Protein AF-A0A4U9HQ87-F1 (afdb_monomer_lite)

Secondary structure (DSSP, 8-state):
-TTGGG-TT--SEEEPPPPTT-SS--EEESTTS----SS--------SHHHHHHHHHHHHHHHHHHHHHHHHHHHHHHH-

Structure (mmCIF, N/CA/C/O backbone):
data_AF-A0A4U9HQ87-F1
#
_entry.id   AF-A0A4U9HQ87-F1
#
loop_
_atom_site.group_PDB
_atom_site.id
_atom_site.type_symbol
_atom_site.label_atom_id
_atom_site.label_alt_id
_atom_site.label_comp_id
_atom_site.label_asym_id
_atom_site.label_entity_id
_atom_site.label_seq_id
_atom_site.pdbx_PDB_ins_code
_atom_site.Cartn_x
_atom_site.Cartn_y
_atom_site.Cartn_z
_atom_site.occupancy
_atom_site.B_iso_or_equiv
_atom_site.auth_seq_id
_atom_site.auth_comp_id
_atom_site.auth_asym_id
_atom_site.auth_atom_id
_atom_site.pdbx_PDB_model_num
ATOM 1 N N . MET A 1 1 ? 7.463 -18.257 -17.332 1.00 55.75 1 MET A N 1
ATOM 2 C CA . MET A 1 1 ? 7.189 -16.799 -17.277 1.00 55.75 1 MET A CA 1
ATOM 3 C C . MET A 1 1 ? 6.177 -16.271 -18.312 1.00 55.75 1 MET A C 1
ATOM 5 O O . MET A 1 1 ? 5.908 -15.081 -18.302 1.00 55.75 1 MET A O 1
ATOM 9 N N . ARG A 1 2 ? 5.571 -17.092 -19.188 1.00 55.78 2 ARG A N 1
ATOM 10 C CA . ARG A 1 2 ? 4.797 -16.588 -20.347 1.00 55.78 2 ARG A CA 1
ATOM 11 C C . ARG A 1 2 ? 3.382 -16.055 -20.036 1.00 55.78 2 ARG A C 1
ATOM 13 O O . ARG A 1 2 ? 2.816 -15.391 -20.888 1.00 55.78 2 ARG A O 1
ATOM 20 N N . ALA A 1 3 ? 2.826 -16.330 -18.853 1.00 61.28 3 ALA A N 1
ATOM 21 C CA . ALA A 1 3 ? 1.409 -16.075 -18.553 1.00 61.28 3 ALA A CA 1
ATOM 22 C C . ALA A 1 3 ? 1.123 -14.831 -17.688 1.00 61.28 3 ALA A C 1
ATOM 24 O O . ALA A 1 3 ? -0.026 -14.442 -17.576 1.00 61.28 3 ALA A O 1
ATOM 25 N N . LEU A 1 4 ? 2.132 -14.204 -17.071 1.00 69.88 4 LEU A N 1
ATOM 26 C CA . LEU A 1 4 ? 1.945 -13.075 -16.142 1.00 69.88 4 LEU A CA 1
ATOM 27 C C . LEU A 1 4 ? 1.502 -11.728 -16.767 1.00 69.88 4 LEU A C 1
ATOM 29 O O . LEU A 1 4 ? 0.830 -10.976 -16.064 1.00 69.88 4 LEU A O 1
ATOM 33 N N . PRO A 1 5 ? 1.844 -11.384 -18.028 1.00 66.12 5 PRO A N 1
ATOM 34 C CA . PRO A 1 5 ? 1.450 -10.095 -18.608 1.00 66.12 5 PRO A CA 1
ATOM 35 C C . PRO A 1 5 ? 0.042 -10.082 -19.233 1.00 66.12 5 PRO A C 1
ATOM 37 O O . PRO A 1 5 ? -0.410 -9.029 -19.663 1.00 66.12 5 PRO A O 1
ATOM 40 N N . THR A 1 6 ? -0.648 -11.224 -19.323 1.00 69.50 6 THR A N 1
ATOM 41 C CA . THR A 1 6 ? -1.948 -11.354 -20.016 1.00 69.50 6 THR A CA 1
ATOM 42 C C . THR A 1 6 ? -2.958 -12.184 -19.213 1.00 69.50 6 THR A C 1
ATOM 44 O O . THR A 1 6 ? -3.713 -12.959 -19.798 1.00 69.50 6 THR A O 1
ATOM 47 N N . ARG A 1 7 ? -2.930 -12.112 -17.875 1.00 75.44 7 ARG A N 1
ATOM 48 C CA . ARG A 1 7 ? -3.913 -12.816 -17.032 1.00 75.44 7 ARG A CA 1
ATOM 49 C C . ARG A 1 7 ? -5.258 -12.094 -17.049 1.00 75.44 7 ARG A C 1
ATOM 51 O O . ARG A 1 7 ? -5.298 -10.874 -17.174 1.00 75.44 7 ARG A O 1
ATOM 58 N N . GLU A 1 8 ? -6.333 -12.856 -16.860 1.00 72.56 8 GLU A N 1
ATOM 59 C CA . GLU A 1 8 ? -7.700 -12.330 -16.711 1.00 72.56 8 GLU A CA 1
ATOM 60 C C . GLU A 1 8 ? -7.838 -11.440 -15.463 1.00 72.56 8 GLU A C 1
ATOM 62 O O . GLU A 1 8 ? -8.54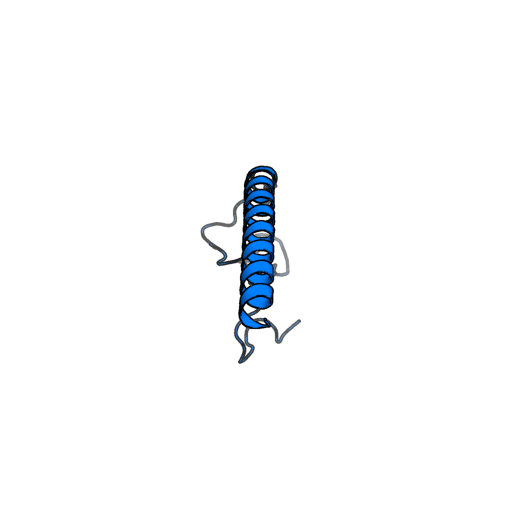5 -10.440 -15.501 1.00 72.56 8 GLU A O 1
ATOM 67 N N . ASP A 1 9 ? -7.061 -11.730 -14.412 1.00 75.38 9 ASP A N 1
ATOM 68 C CA . ASP A 1 9 ? -6.990 -10.951 -13.162 1.00 75.38 9 ASP A CA 1
ATOM 69 C C . ASP A 1 9 ? -6.175 -9.639 -13.291 1.00 75.38 9 ASP A C 1
ATOM 71 O O . ASP A 1 9 ? -5.903 -8.969 -12.296 1.00 75.38 9 ASP A O 1
ATOM 75 N N . GLY A 1 10 ? -5.744 -9.285 -14.507 1.00 75.88 10 GLY A N 1
ATOM 76 C CA . GLY A 1 10 ? -4.884 -8.136 -14.798 1.00 75.88 10 GLY A CA 1
ATOM 77 C C . GLY A 1 10 ? -3.388 -8.483 -14.892 1.00 75.88 10 GLY A C 1
ATOM 78 O O . GLY A 1 10 ? -2.937 -9.528 -14.409 1.00 75.88 10 GLY A O 1
ATOM 79 N N . PRO A 1 11 ? -2.581 -7.640 -15.563 1.00 82.56 11 PRO A N 1
ATOM 80 C CA . PRO A 1 11 ? -1.152 -7.882 -15.706 1.00 82.56 11 PRO A CA 1
ATOM 81 C C . PRO A 1 11 ? -0.441 -7.702 -14.361 1.00 82.56 11 PRO A C 1
ATOM 83 O O . PRO A 1 11 ? -0.592 -6.683 -13.696 1.00 82.56 11 PRO A O 1
ATOM 86 N N . PHE A 1 12 ? 0.396 -8.668 -13.984 1.00 83.19 12 PHE A N 1
ATOM 87 C CA . PHE A 1 12 ? 1.255 -8.541 -12.796 1.00 83.19 12 PHE A CA 1
ATOM 88 C C . PHE A 1 12 ? 2.659 -8.051 -13.127 1.00 83.19 12 PHE A C 1
ATOM 90 O O . PHE A 1 12 ? 3.390 -7.605 -12.243 1.00 83.19 12 PHE A O 1
ATOM 97 N N . VAL A 1 13 ? 3.043 -8.146 -14.401 1.00 84.31 13 VAL A N 1
ATOM 98 C CA . VAL A 1 13 ? 4.345 -7.702 -14.888 1.00 84.31 13 VAL A CA 1
ATOM 99 C C . VAL A 1 13 ? 4.214 -6.941 -16.199 1.00 84.31 13 VAL A C 1
ATOM 101 O O . VAL A 1 13 ? 3.441 -7.328 -17.076 1.00 84.31 13 VAL A O 1
ATOM 104 N N . LEU A 1 14 ? 5.030 -5.904 -16.356 1.00 84.06 14 LEU A N 1
ATOM 105 C CA . LEU A 1 14 ? 5.174 -5.122 -17.576 1.00 84.06 14 LEU A CA 1
ATOM 106 C C . LEU A 1 14 ? 6.510 -5.452 -18.244 1.00 84.06 14 LEU A C 1
ATOM 108 O O . LEU A 1 14 ? 7.560 -5.426 -17.602 1.00 84.06 14 LEU A O 1
ATOM 112 N N . ARG A 1 15 ? 6.486 -5.765 -19.543 1.00 86.94 15 ARG A N 1
ATOM 113 C CA . ARG A 1 15 ? 7.707 -5.961 -20.333 1.00 86.94 15 ARG A CA 1
ATOM 114 C C . ARG A 1 15 ? 8.276 -4.600 -20.731 1.00 86.94 15 ARG A C 1
ATOM 116 O O . ARG A 1 15 ? 7.611 -3.847 -21.433 1.00 86.94 15 ARG A O 1
ATOM 123 N N . LEU A 1 16 ? 9.515 -4.324 -20.343 1.00 85.38 16 LEU A N 1
ATOM 124 C CA . LEU A 1 16 ? 10.192 -3.067 -20.655 1.00 85.38 16 LEU A CA 1
ATOM 125 C C . LEU A 1 16 ? 10.767 -3.060 -22.080 1.00 85.38 16 LEU A C 1
ATOM 127 O O . LEU A 1 16 ? 11.024 -4.114 -22.687 1.00 85.38 16 LEU A O 1
ATOM 131 N N . ALA A 1 17 ? 11.006 -1.850 -22.599 1.00 84.56 17 ALA A N 1
ATOM 132 C CA . ALA A 1 17 ? 11.728 -1.650 -23.848 1.00 84.56 17 ALA A CA 1
ATOM 133 C C . ALA A 1 17 ? 13.097 -2.344 -23.786 1.00 84.56 17 ALA A C 1
ATOM 135 O O . ALA A 1 17 ? 13.772 -2.373 -22.757 1.00 84.56 17 ALA A O 1
ATOM 136 N N . ARG A 1 18 ? 13.490 -2.970 -24.895 1.00 86.19 18 ARG A N 1
ATOM 137 C CA . ARG A 1 18 ? 14.735 -3.733 -24.961 1.00 86.19 18 ARG A CA 1
ATOM 138 C C . ARG A 1 18 ? 15.925 -2.779 -25.030 1.00 86.19 18 ARG A C 1
ATOM 140 O O . ARG A 1 18 ? 15.969 -1.914 -25.898 1.00 86.19 18 ARG A O 1
ATOM 147 N N . GLU A 1 19 ? 16.907 -2.996 -24.165 1.00 83.69 19 GLU A N 1
ATOM 148 C CA . GLU A 1 19 ? 18.168 -2.257 -24.203 1.00 83.69 19 GLU A CA 1
ATOM 149 C C . GLU A 1 19 ? 18.991 -2.607 -25.454 1.00 83.69 19 GLU A C 1
ATOM 151 O O . GLU A 1 19 ? 19.050 -3.785 -25.845 1.00 83.69 19 GLU A O 1
ATOM 156 N N . PRO A 1 20 ? 19.680 -1.623 -26.063 1.00 84.88 20 PRO A N 1
ATOM 157 C CA . PRO A 1 20 ? 20.623 -1.876 -27.146 1.00 84.88 20 PRO A CA 1
ATOM 158 C C . PRO A 1 20 ? 21.658 -2.943 -26.753 1.00 84.88 20 PRO A C 1
ATOM 160 O O . PRO A 1 20 ? 22.274 -2.878 -25.693 1.00 84.88 20 PRO A O 1
ATOM 163 N N . GLY A 1 21 ? 21.850 -3.957 -27.600 1.00 88.12 21 GLY A N 1
ATOM 164 C CA . GLY A 1 21 ? 22.848 -5.015 -27.387 1.00 88.12 21 GLY A CA 1
ATOM 165 C C . GLY A 1 21 ? 22.434 -6.168 -26.457 1.00 88.12 21 GLY A C 1
ATOM 166 O O . GLY A 1 21 ? 23.078 -7.217 -26.485 1.00 88.12 21 GLY A O 1
ATOM 167 N N . LYS A 1 22 ? 21.343 -6.065 -25.684 1.00 85.19 22 LYS A N 1
ATOM 168 C CA . LYS A 1 22 ? 20.819 -7.202 -24.894 1.00 85.19 22 LYS A CA 1
ATOM 169 C C . LYS A 1 22 ? 19.989 -8.125 -25.771 1.00 85.19 22 LYS A C 1
ATOM 171 O O . LYS A 1 22 ? 19.317 -7.643 -26.671 1.00 85.19 22 LYS A O 1
ATOM 176 N N . ARG A 1 23 ? 20.003 -9.448 -25.548 1.00 89.75 23 ARG A N 1
ATOM 177 C CA . ARG A 1 23 ? 19.183 -10.414 -26.322 1.00 89.75 23 ARG A CA 1
ATOM 178 C C . ARG A 1 23 ? 17.722 -10.476 -25.869 1.00 89.75 23 ARG A C 1
ATOM 180 O O . ARG A 1 23 ? 16.863 -10.822 -26.675 1.00 89.75 23 ARG A O 1
ATOM 187 N N . GLU A 1 24 ? 17.446 -10.085 -24.630 1.00 86.00 24 GLU A N 1
ATOM 188 C CA . GLU A 1 24 ? 16.141 -10.226 -23.982 1.00 86.00 24 GLU A CA 1
ATOM 189 C C . GLU A 1 24 ? 15.678 -8.903 -23.354 1.00 86.00 24 GLU A C 1
ATOM 191 O O . GLU A 1 24 ? 16.489 -8.022 -23.068 1.00 86.00 24 GLU A O 1
ATOM 196 N N . SER A 1 25 ? 14.363 -8.755 -23.177 1.00 87.25 25 SER A N 1
ATOM 197 C CA . SER A 1 25 ? 13.749 -7.630 -22.456 1.00 87.25 25 SER A CA 1
ATOM 198 C C . SER A 1 25 ? 13.693 -7.915 -20.956 1.00 87.25 25 SER A C 1
ATOM 200 O O . SER A 1 25 ? 13.521 -9.066 -20.556 1.00 87.25 25 SER A O 1
ATOM 202 N N . ARG A 1 26 ? 13.735 -6.860 -20.137 1.00 88.06 26 ARG A N 1
ATOM 203 C CA . ARG A 1 26 ? 13.458 -6.938 -18.695 1.00 88.06 26 ARG A CA 1
ATOM 204 C C . ARG A 1 26 ? 11.951 -6.859 -18.415 1.00 88.06 26 ARG A C 1
ATOM 206 O O . ARG A 1 26 ? 11.186 -6.401 -19.266 1.00 88.06 26 ARG A O 1
ATOM 213 N N . TYR A 1 27 ? 11.537 -7.311 -17.233 1.00 84.81 27 TYR A N 1
ATOM 214 C CA . TYR A 1 27 ? 10.152 -7.256 -16.754 1.00 84.81 27 TYR A CA 1
ATOM 215 C C . TYR A 1 27 ? 10.100 -6.565 -15.386 1.00 84.81 27 TYR A C 1
ATOM 217 O O . TYR A 1 27 ? 10.963 -6.830 -14.553 1.00 84.81 27 TYR A O 1
ATOM 225 N N . MET A 1 28 ? 9.095 -5.715 -15.163 1.00 83.06 28 MET A N 1
ATOM 226 C CA . MET A 1 28 ? 8.854 -4.995 -13.903 1.00 83.06 28 MET A CA 1
ATOM 227 C C . MET A 1 28 ? 7.529 -5.443 -13.277 1.00 83.06 28 MET A C 1
ATOM 229 O O . MET A 1 28 ? 6.579 -5.668 -14.022 1.00 83.06 28 MET A O 1
ATOM 233 N N . HIS A 1 29 ? 7.442 -5.576 -11.949 1.00 83.81 29 HIS A N 1
ATOM 234 C CA . HIS A 1 29 ? 6.179 -5.919 -11.281 1.00 83.81 29 HIS A CA 1
ATOM 235 C C . HIS A 1 29 ? 5.258 -4.702 -11.138 1.00 83.81 29 HIS A C 1
ATOM 237 O O . HIS A 1 29 ? 5.723 -3.587 -10.934 1.00 83.81 29 HIS A O 1
ATOM 243 N N . LEU A 1 30 ? 3.945 -4.930 -11.189 1.00 83.00 30 LEU A N 1
ATOM 244 C CA . LEU A 1 30 ? 2.925 -3.878 -11.064 1.00 83.00 30 LEU A CA 1
ATOM 245 C C . LEU A 1 30 ? 2.344 -3.751 -9.643 1.00 83.00 30 LEU A C 1
ATOM 247 O O . LEU A 1 30 ? 1.401 -3.006 -9.410 1.00 83.00 30 LEU A O 1
ATOM 251 N N . PHE A 1 31 ? 2.928 -4.452 -8.666 1.00 80.06 31 PHE A N 1
ATOM 252 C CA . PHE A 1 31 ? 2.460 -4.443 -7.273 1.00 80.06 31 PHE A CA 1
ATOM 253 C C . PHE A 1 31 ? 2.815 -3.175 -6.477 1.00 80.06 31 PHE A C 1
ATOM 255 O O . PHE A 1 31 ? 2.318 -3.011 -5.368 1.00 80.06 31 PHE A 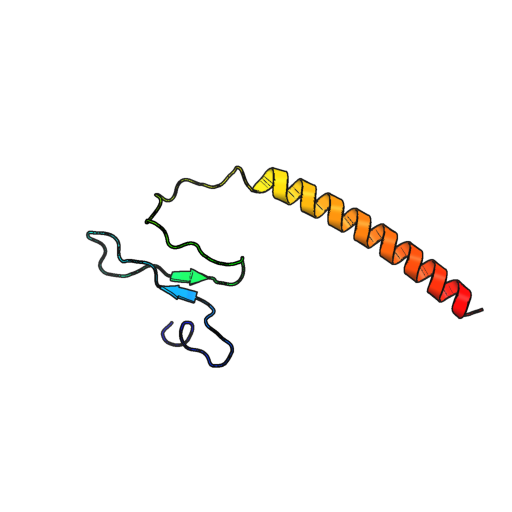O 1
ATOM 262 N N . SER A 1 32 ? 3.662 -2.289 -7.012 1.00 77.75 32 SER A N 1
ATOM 263 C CA . SER A 1 32 ? 4.152 -1.093 -6.300 1.00 77.75 32 SER A CA 1
ATOM 264 C C . SER A 1 32 ? 3.703 0.226 -6.933 1.00 77.75 32 SER A C 1
ATOM 266 O O . SER A 1 32 ? 4.318 1.260 -6.693 1.00 77.75 32 SER A O 1
ATOM 268 N N . GLY A 1 33 ? 2.622 0.194 -7.716 1.00 71.12 33 GLY A N 1
ATOM 269 C CA . GLY A 1 33 ? 2.050 1.369 -8.373 1.00 71.12 33 GLY A CA 1
ATOM 270 C C . GLY A 1 33 ? 2.291 1.412 -9.882 1.0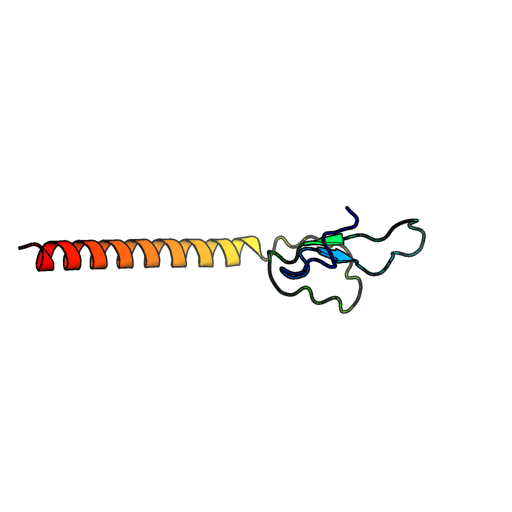0 71.12 33 GLY A C 1
ATOM 271 O O . GLY A 1 33 ? 2.832 0.476 -10.476 1.00 71.12 33 GLY A O 1
ATOM 272 N N . GLU A 1 34 ? 1.828 2.495 -10.507 1.00 64.81 34 GLU A N 1
ATOM 273 C CA . GLU A 1 34 ? 1.914 2.707 -11.953 1.00 64.81 34 GLU A CA 1
ATOM 274 C C . GLU A 1 34 ? 3.365 2.984 -12.373 1.00 64.81 34 GLU A C 1
ATOM 276 O O . GLU A 1 34 ? 4.056 3.816 -11.786 1.00 64.81 34 GLU A O 1
ATOM 281 N N . VAL A 1 35 ? 3.843 2.252 -13.381 1.00 67.50 35 VAL A N 1
ATOM 282 C CA . VAL A 1 35 ? 5.208 2.386 -13.896 1.00 67.50 35 VAL A CA 1
ATOM 283 C C . VAL A 1 35 ? 5.186 3.383 -15.048 1.00 67.50 35 VAL A C 1
ATOM 285 O O . VAL A 1 35 ? 4.730 3.047 -16.143 1.00 67.50 35 VAL A O 1
ATOM 288 N N . ASP A 1 36 ? 5.704 4.591 -14.826 1.00 62.88 36 ASP A N 1
ATOM 289 C CA . ASP A 1 36 ? 5.954 5.529 -15.919 1.00 62.88 36 ASP A CA 1
ATOM 290 C C . ASP A 1 36 ? 7.130 5.007 -16.761 1.00 62.88 36 ASP A C 1
ATOM 292 O O . ASP A 1 36 ? 8.271 4.919 -16.308 1.00 62.88 36 ASP A O 1
ATOM 296 N N . THR A 1 37 ? 6.832 4.580 -17.988 1.00 60.34 37 THR A N 1
ATOM 297 C CA . THR A 1 37 ? 7.828 4.033 -18.928 1.00 60.34 37 THR A CA 1
ATOM 298 C C . THR A 1 37 ? 8.453 5.108 -19.823 1.00 60.34 37 THR A C 1
ATOM 300 O O . THR A 1 37 ? 9.155 4.783 -20.788 1.00 60.34 37 THR A O 1
ATOM 303 N N . GLY A 1 38 ? 8.218 6.388 -19.510 1.00 49.38 38 GLY A N 1
ATOM 304 C CA . GLY A 1 38 ? 8.811 7.546 -20.168 1.00 49.38 38 GLY A CA 1
ATOM 305 C C . GLY A 1 38 ? 10.335 7.576 -20.048 1.00 49.38 38 GLY A C 1
ATOM 306 O O . GLY A 1 38 ? 10.884 8.075 -19.075 1.00 49.38 38 GLY A O 1
ATOM 307 N N . ALA A 1 39 ? 10.999 7.084 -21.097 1.00 44.84 39 ALA A N 1
ATOM 308 C CA . ALA A 1 39 ? 12.446 6.939 -21.243 1.00 44.84 39 ALA A CA 1
ATOM 309 C C . ALA A 1 39 ? 13.069 5.942 -20.255 1.00 44.84 39 ALA A C 1
ATOM 311 O O . ALA A 1 39 ? 12.862 5.987 -19.050 1.00 44.84 39 ALA A O 1
ATOM 312 N N . ALA A 1 40 ? 13.879 5.027 -20.789 1.00 51.88 40 ALA A N 1
ATOM 313 C CA . ALA A 1 40 ? 14.744 4.167 -19.997 1.00 51.88 40 ALA A CA 1
ATOM 314 C C . ALA A 1 40 ? 15.725 5.046 -19.204 1.00 51.88 40 ALA A C 1
ATOM 316 O O . ALA A 1 40 ? 16.821 5.352 -19.674 1.00 51.88 40 ALA A O 1
ATOM 317 N N . ALA A 1 41 ? 15.299 5.498 -18.026 1.00 45.62 41 ALA A N 1
ATOM 318 C CA . ALA A 1 41 ? 16.172 6.123 -17.063 1.00 45.62 41 ALA A CA 1
ATOM 319 C C . ALA A 1 41 ? 17.240 5.086 -16.689 1.00 45.62 41 ALA A C 1
ATOM 321 O O . ALA A 1 41 ? 16.917 3.899 -16.532 1.00 45.62 41 ALA A O 1
ATOM 322 N N . PRO A 1 42 ? 18.518 5.492 -16.600 1.00 45.16 42 PRO A N 1
ATOM 323 C CA . PRO A 1 42 ? 19.541 4.603 -16.089 1.00 45.16 42 PRO A CA 1
ATOM 324 C C . PRO A 1 42 ? 19.094 4.136 -14.709 1.00 45.16 42 PRO A C 1
ATOM 326 O O . PRO A 1 42 ? 18.455 4.885 -13.970 1.00 45.16 42 PRO A O 1
ATOM 329 N N . GLU A 1 43 ? 19.432 2.897 -14.380 1.00 54.44 43 GLU A N 1
ATOM 330 C CA . GLU A 1 43 ? 19.288 2.332 -13.046 1.00 54.44 43 GLU A CA 1
ATOM 331 C C . GLU A 1 43 ? 20.228 3.088 -12.095 1.00 54.44 43 GLU A C 1
ATOM 333 O O . GLU A 1 43 ? 21.305 2.630 -11.729 1.00 54.44 43 GLU A O 1
ATOM 338 N N . ALA A 1 44 ? 19.865 4.327 -11.788 1.00 43.12 44 ALA A N 1
ATOM 339 C CA . ALA A 1 44 ? 20.421 5.117 -10.722 1.00 43.12 44 ALA A CA 1
ATOM 340 C C . ALA A 1 44 ? 19.507 4.851 -9.536 1.00 43.12 44 ALA A C 1
ATOM 342 O O . ALA A 1 44 ? 18.321 5.175 -9.565 1.00 43.12 44 ALA A O 1
ATOM 343 N N . ALA A 1 45 ? 20.078 4.168 -8.549 1.00 48.75 45 ALA A N 1
ATOM 344 C CA . ALA A 1 45 ? 19.485 3.872 -7.262 1.00 48.75 45 ALA A CA 1
ATOM 345 C C . ALA A 1 45 ? 18.532 4.981 -6.800 1.00 48.75 45 ALA A C 1
ATOM 347 O O . ALA A 1 45 ? 18.890 6.160 -6.808 1.00 48.75 45 ALA A O 1
ATOM 348 N N . ALA A 1 46 ? 17.351 4.596 -6.333 1.00 58.12 46 ALA A N 1
ATOM 349 C CA . ALA A 1 46 ? 16.582 5.455 -5.456 1.00 58.12 46 ALA A CA 1
ATOM 350 C C . ALA A 1 46 ? 16.973 5.126 -4.007 1.00 58.12 46 ALA A C 1
ATOM 352 O O . ALA A 1 46 ? 16.446 4.159 -3.468 1.00 58.12 46 ALA A O 1
ATOM 353 N N . PRO A 1 47 ? 17.859 5.900 -3.346 1.00 52.41 47 PRO A N 1
ATOM 354 C CA . PRO A 1 47 ? 17.931 5.904 -1.891 1.00 52.41 47 PRO A CA 1
ATOM 355 C C . PRO A 1 47 ? 17.170 7.096 -1.286 1.00 52.41 47 PRO A C 1
ATOM 357 O O . PRO A 1 47 ? 17.215 7.294 -0.084 1.00 52.41 47 PRO A O 1
ATOM 360 N N . VAL A 1 48 ? 16.478 7.915 -2.091 1.00 53.53 48 VAL A N 1
ATOM 361 C CA . VAL A 1 48 ? 15.795 9.129 -1.591 1.00 53.53 48 VAL A CA 1
ATOM 362 C C . VAL A 1 48 ? 14.331 8.868 -1.211 1.00 53.53 48 VAL A C 1
ATOM 364 O O . VAL A 1 48 ? 13.698 9.688 -0.556 1.00 53.53 48 VAL A O 1
ATOM 367 N N . ALA A 1 49 ? 13.783 7.713 -1.602 1.00 56.56 49 ALA A N 1
ATOM 368 C CA . ALA A 1 49 ? 12.420 7.325 -1.249 1.00 56.56 49 ALA A CA 1
ATOM 369 C C . ALA A 1 49 ? 12.316 6.715 0.159 1.00 56.56 49 ALA A C 1
ATOM 371 O O . ALA A 1 49 ? 11.222 6.712 0.710 1.00 56.56 49 ALA A O 1
ATOM 372 N N . ASP A 1 50 ? 13.420 6.241 0.749 1.00 69.31 50 ASP A N 1
ATOM 373 C CA . ASP A 1 50 ? 13.377 5.440 1.980 1.00 69.31 50 ASP A CA 1
ATOM 374 C C . ASP A 1 50 ? 13.016 6.275 3.213 1.00 69.31 50 ASP A C 1
ATOM 376 O O . ASP A 1 50 ? 12.090 5.926 3.930 1.00 69.31 50 ASP A O 1
ATOM 380 N N . GLU A 1 51 ? 13.649 7.429 3.441 1.00 80.00 51 GLU A N 1
ATOM 381 C CA . GLU A 1 51 ? 13.381 8.235 4.647 1.00 80.00 51 GLU A CA 1
ATOM 382 C C . GLU A 1 51 ? 11.973 8.846 4.651 1.00 80.00 51 GLU A C 1
ATOM 384 O O . GLU A 1 51 ? 11.284 8.846 5.670 1.00 80.00 51 GLU A O 1
ATOM 389 N N . THR A 1 52 ? 11.505 9.326 3.493 1.00 86.00 52 THR A N 1
ATOM 390 C CA . THR A 1 52 ? 10.135 9.851 3.362 1.00 86.00 52 THR A CA 1
ATOM 391 C C . THR A 1 52 ? 9.107 8.731 3.507 1.00 86.00 52 THR A C 1
ATOM 393 O O . THR A 1 52 ? 8.040 8.942 4.083 1.00 86.00 52 THR A O 1
ATOM 396 N N . LEU A 1 53 ? 9.408 7.538 2.986 1.00 87.38 53 LEU A N 1
ATOM 397 C CA . LEU A 1 53 ? 8.548 6.372 3.142 1.00 87.38 53 LEU A CA 1
ATOM 398 C C . LEU A 1 53 ? 8.505 5.917 4.602 1.00 87.38 53 LEU A C 1
ATOM 400 O O . LEU A 1 53 ? 7.410 5.720 5.113 1.00 87.38 53 LEU A O 1
ATOM 404 N N . LEU A 1 54 ? 9.652 5.822 5.276 1.00 89.56 54 LEU A N 1
ATOM 405 C CA . LEU A 1 54 ? 9.752 5.467 6.692 1.00 89.56 54 LEU A CA 1
ATOM 406 C C . LEU A 1 54 ? 8.954 6.439 7.563 1.00 89.56 54 LEU A C 1
ATOM 408 O O . LEU A 1 54 ? 8.119 5.996 8.342 1.00 89.56 54 LEU A O 1
ATOM 412 N N . ALA A 1 55 ? 9.112 7.749 7.355 1.00 91.88 55 ALA A N 1
ATOM 413 C CA . ALA A 1 55 ? 8.345 8.757 8.087 1.00 91.88 55 ALA A CA 1
ATOM 414 C C . ALA A 1 55 ? 6.828 8.625 7.855 1.00 91.88 55 ALA A C 1
ATOM 416 O O . ALA A 1 55 ? 6.029 8.782 8.777 1.00 91.88 55 ALA A O 1
ATOM 417 N N . ARG A 1 56 ? 6.406 8.319 6.619 1.00 94.06 56 ARG A N 1
ATOM 418 C CA . ARG A 1 56 ? 4.990 8.073 6.306 1.00 94.06 56 ARG A CA 1
ATOM 419 C C . ARG A 1 56 ? 4.474 6.788 6.944 1.00 94.06 56 ARG A C 1
ATOM 421 O O . ARG A 1 56 ? 3.338 6.776 7.402 1.00 94.06 56 ARG A O 1
ATOM 428 N N . VAL A 1 57 ? 5.273 5.724 6.950 1.00 95.38 57 VAL A N 1
ATOM 429 C CA . VAL A 1 57 ? 4.916 4.444 7.572 1.00 95.38 57 VAL A CA 1
ATOM 430 C C . VAL A 1 57 ? 4.770 4.620 9.080 1.00 95.38 57 VAL A C 1
ATOM 432 O O . VAL A 1 57 ? 3.728 4.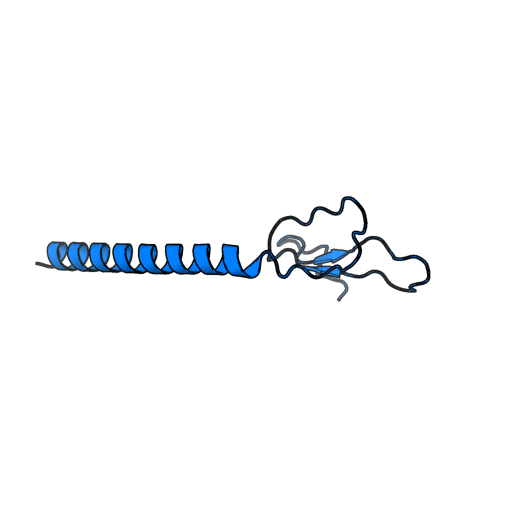265 9.612 1.00 95.38 57 VAL A O 1
ATOM 435 N N . GLU A 1 58 ? 5.727 5.268 9.740 1.00 96.69 58 GLU A N 1
ATOM 436 C CA . GLU A 1 58 ? 5.682 5.533 11.182 1.00 96.69 58 GLU A CA 1
ATOM 437 C C . GLU A 1 58 ? 4.464 6.396 11.567 1.00 96.69 58 GLU A C 1
ATOM 439 O O . GLU A 1 58 ? 3.772 6.120 12.547 1.00 96.69 58 GLU A O 1
ATOM 444 N N . ALA A 1 59 ? 4.130 7.414 10.764 1.00 96.75 59 ALA A N 1
ATOM 445 C CA . ALA A 1 59 ? 2.919 8.211 10.972 1.00 96.75 59 ALA A CA 1
ATOM 446 C C . ALA A 1 59 ? 1.633 7.371 10.851 1.00 96.75 59 ALA A C 1
ATOM 448 O O . ALA A 1 59 ? 0.735 7.498 11.683 1.00 96.75 59 ALA A O 1
ATOM 449 N N . LEU A 1 60 ? 1.556 6.497 9.842 1.00 97.62 60 LEU A N 1
ATOM 450 C CA . LEU A 1 60 ? 0.407 5.612 9.638 1.00 97.62 60 LEU A CA 1
ATOM 451 C C . LEU A 1 60 ? 0.285 4.559 10.744 1.00 97.62 60 LEU A C 1
ATOM 453 O O . LEU A 1 60 ? -0.826 4.251 11.167 1.00 97.62 60 LEU A O 1
ATOM 457 N N . GLU A 1 61 ? 1.398 4.010 11.224 1.00 98.00 61 GLU A N 1
ATOM 458 C CA . GLU A 1 61 ? 1.407 3.042 12.324 1.00 98.00 61 GLU A CA 1
ATOM 459 C C . GLU A 1 61 ? 0.865 3.666 13.617 1.00 98.00 61 GLU A C 1
ATOM 461 O O . GLU A 1 61 ? -0.019 3.081 14.245 1.00 98.00 61 GLU A O 1
ATOM 466 N N . ASN A 1 62 ? 1.291 4.890 13.946 1.00 98.12 62 ASN A N 1
ATOM 467 C CA . ASN A 1 62 ? 0.765 5.642 15.089 1.00 98.12 62 ASN A CA 1
ATOM 468 C C . ASN A 1 62 ? -0.743 5.930 14.962 1.00 98.12 62 ASN A C 1
ATOM 470 O O . ASN A 1 62 ? -1.496 5.741 15.918 1.00 98.12 62 ASN A O 1
ATOM 474 N N . GLU A 1 63 ? -1.207 6.353 13.781 1.00 98.19 63 GLU A N 1
ATOM 475 C CA . GLU A 1 63 ? -2.635 6.599 13.535 1.00 98.19 63 GLU A CA 1
ATOM 476 C C . GLU A 1 63 ? -3.459 5.312 13.694 1.00 98.19 63 GLU A C 1
ATOM 478 O O . GLU A 1 63 ? -4.528 5.312 14.307 1.00 98.19 63 GLU A O 1
ATOM 483 N N . VAL A 1 64 ? -2.946 4.183 13.201 1.00 98.38 64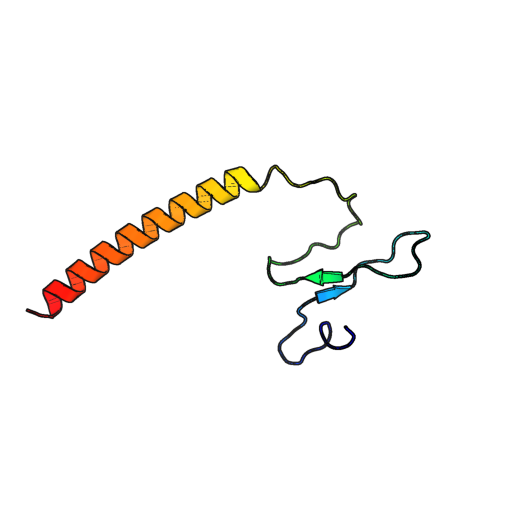 VAL A N 1
ATOM 484 C CA . VAL A 1 64 ? -3.597 2.877 13.356 1.00 98.38 64 VAL A CA 1
ATOM 485 C C . VAL A 1 64 ? -3.672 2.459 14.824 1.00 98.38 64 VAL A C 1
ATOM 487 O O . VAL A 1 64 ? -4.700 1.917 15.238 1.00 98.38 64 VAL A O 1
ATOM 490 N N . GLU A 1 65 ? -2.625 2.684 15.619 1.00 98.25 65 GLU A N 1
ATOM 491 C CA . GLU A 1 65 ? -2.661 2.409 17.060 1.00 98.25 65 GLU A CA 1
ATOM 492 C C . GLU A 1 65 ? -3.716 3.253 17.777 1.00 98.25 65 GLU A C 1
ATOM 494 O O . GLU A 1 65 ? -4.515 2.711 18.546 1.00 98.25 65 GLU A O 1
ATOM 499 N N . GLU A 1 66 ? -3.789 4.549 17.478 1.00 98.00 66 GLU A N 1
ATOM 500 C CA . GLU A 1 66 ? -4.803 5.433 18.050 1.00 98.00 66 GLU A CA 1
ATOM 501 C C . GLU A 1 66 ? -6.225 4.988 17.668 1.00 98.00 66 GLU A C 1
ATOM 503 O O . GLU A 1 66 ? -7.119 4.912 18.518 1.00 98.00 66 GLU A O 1
ATOM 508 N N . LEU A 1 67 ? -6.446 4.645 16.397 1.00 98.12 67 LEU A N 1
ATOM 509 C CA . LEU A 1 67 ? -7.742 4.164 15.922 1.00 98.12 67 LEU A CA 1
ATOM 510 C C . LEU A 1 67 ? -8.146 2.844 16.587 1.00 98.12 67 LEU A C 1
ATOM 512 O O . LEU A 1 67 ? -9.314 2.687 16.947 1.00 98.12 67 LEU A O 1
ATOM 516 N N . LYS A 1 68 ? -7.200 1.921 16.799 1.00 97.81 68 LYS A N 1
ATOM 517 C CA . LYS A 1 68 ? -7.447 0.666 17.527 1.00 97.81 68 LYS A CA 1
ATOM 518 C C . LYS A 1 68 ? -7.853 0.927 18.973 1.00 97.81 68 LYS A C 1
ATOM 520 O O . LYS A 1 68 ? -8.865 0.396 19.407 1.00 97.81 68 LYS A O 1
ATOM 525 N N . GLN A 1 69 ? -7.144 1.802 19.686 1.00 97.75 69 GLN A N 1
ATOM 526 C CA . GLN A 1 69 ? -7.487 2.152 21.071 1.00 97.75 69 GLN A CA 1
ATOM 527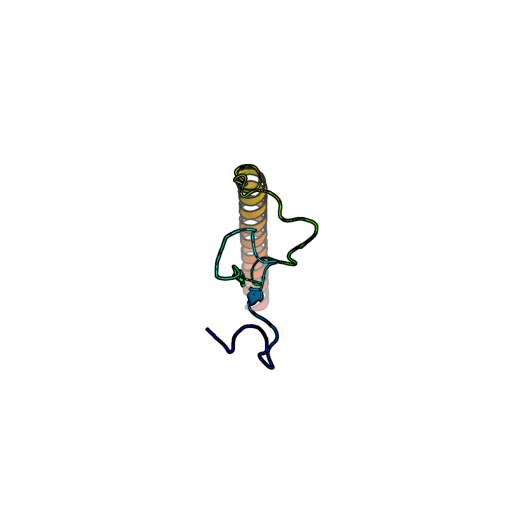 C C . GLN A 1 69 ? -8.884 2.776 21.179 1.00 97.75 69 GLN A C 1
ATOM 529 O O . GLN A 1 69 ? -9.663 2.431 22.069 1.00 97.75 69 GLN A O 1
ATOM 534 N N . ARG A 1 70 ? -9.232 3.678 20.251 1.00 96.75 70 ARG A N 1
ATOM 535 C CA . ARG A 1 70 ? -10.578 4.267 20.181 1.00 96.75 70 ARG A CA 1
ATOM 536 C C . ARG A 1 70 ? -11.637 3.204 19.899 1.00 96.75 70 ARG A C 1
ATOM 538 O O . ARG A 1 70 ? -12.693 3.228 20.526 1.00 96.75 70 ARG A O 1
ATOM 545 N N . LEU A 1 71 ? -11.360 2.273 18.986 1.00 96.81 71 LEU A N 1
ATOM 546 C CA . LEU A 1 71 ? -12.266 1.171 18.674 1.00 96.81 71 LEU A CA 1
ATOM 547 C C . LEU A 1 71 ? -12.470 0.257 19.885 1.00 96.81 71 LEU A C 1
ATOM 549 O O . LEU A 1 71 ? -13.613 -0.036 20.219 1.00 96.81 71 LEU A O 1
ATOM 553 N N . ASP A 1 72 ? -11.398 -0.126 20.574 1.00 96.81 72 ASP A N 1
ATOM 554 C CA . ASP A 1 72 ? -11.465 -0.956 21.778 1.00 96.81 72 ASP A CA 1
ATOM 555 C C . ASP A 1 72 ? -12.284 -0.268 22.877 1.00 96.81 72 ASP A C 1
ATOM 557 O O . ASP A 1 72 ? -13.143 -0.893 23.498 1.00 96.81 72 ASP A O 1
ATOM 561 N N . SER A 1 73 ? -12.099 1.044 23.065 1.00 94.62 73 SER A N 1
ATOM 562 C CA . SER A 1 73 ? -12.902 1.830 24.006 1.00 94.62 73 SER A CA 1
ATOM 563 C C . SER A 1 73 ? -14.386 1.868 23.629 1.00 94.62 73 SER A C 1
ATOM 565 O O . SER A 1 73 ? -15.235 1.793 24.516 1.00 94.62 73 SER A O 1
ATOM 567 N N . LEU A 1 74 ? -14.714 2.001 22.340 1.00 95.62 74 LEU A N 1
ATOM 568 C CA . LEU A 1 74 ? -16.101 1.996 21.869 1.00 95.62 74 LEU A CA 1
ATOM 569 C C . LEU A 1 74 ? -16.740 0.614 22.020 1.00 95.62 74 LEU A C 1
ATOM 571 O O . LEU A 1 74 ? -17.882 0.516 22.462 1.00 95.62 74 LEU A O 1
ATOM 575 N N . LEU A 1 75 ? -16.007 -0.447 21.682 1.00 95.88 75 LEU A N 1
ATOM 576 C CA . LEU A 1 75 ? -16.475 -1.824 21.821 1.00 95.88 75 LEU A CA 1
ATOM 577 C C . LEU A 1 75 ? -16.703 -2.196 23.287 1.00 95.88 75 LEU A C 1
ATOM 579 O O . LEU A 1 75 ? -17.711 -2.829 23.588 1.00 95.88 75 LEU A O 1
ATOM 583 N N . ALA A 1 76 ? -15.823 -1.765 24.193 1.00 92.81 76 ALA A N 1
ATOM 584 C CA . ALA A 1 76 ? -16.020 -1.944 25.628 1.00 92.81 76 ALA A CA 1
ATOM 585 C C . ALA A 1 76 ? -17.283 -1.219 26.119 1.00 92.81 76 ALA A C 1
ATOM 587 O O . ALA A 1 76 ? -18.077 -1.804 26.845 1.00 92.81 76 ALA A O 1
ATOM 588 N N . HIS A 1 77 ? -17.517 0.019 25.669 1.00 87.31 77 HIS A N 1
ATOM 589 C CA . HIS A 1 77 ? -18.689 0.797 26.079 1.00 87.31 77 HIS A CA 1
ATOM 590 C C . HIS A 1 77 ? -20.023 0.267 25.526 1.00 87.31 77 HIS A C 1
ATOM 592 O O . HIS A 1 77 ? -21.064 0.504 26.122 1.00 87.31 77 HIS A O 1
ATOM 598 N N . LEU A 1 78 ? -20.005 -0.419 24.380 1.00 86.56 78 LEU A N 1
ATOM 599 C CA . LEU A 1 78 ? -21.191 -1.040 23.773 1.00 86.56 78 LEU A CA 1
ATOM 600 C C . LEU A 1 78 ? -21.482 -2.451 24.317 1.00 86.56 78 LEU A C 1
ATOM 602 O O . LEU A 1 78 ? -22.534 -3.010 24.004 1.00 86.56 78 LEU A O 1
ATOM 606 N N . GLY A 1 79 ? -20.529 -3.051 25.036 1.00 73.56 79 GLY A N 1
ATOM 607 C CA . GLY A 1 79 ? -20.639 -4.386 25.627 1.00 73.56 79 GLY A CA 1
ATOM 608 C C . GLY A 1 79 ? -21.125 -4.411 27.082 1.00 73.56 79 GLY A C 1
ATOM 609 O O . GLY A 1 79 ? -21.497 -5.489 27.546 1.00 73.56 79 GLY A O 1
ATOM 610 N N . ASP A 1 80 ? -21.125 -3.260 27.764 1.00 53.72 80 ASP A N 1
ATOM 611 C CA . ASP A 1 80 ? -21.811 -2.999 29.045 1.00 53.72 80 ASP A CA 1
ATOM 612 C C . ASP A 1 80 ? -23.270 -2.554 28.812 1.00 53.72 80 ASP A C 1
ATOM 614 O O . ASP A 1 80 ? -24.149 -2.949 29.616 1.00 53.72 80 ASP A O 1
#

Sequence (80 aa):
MRALPTREDGPFVLRLAREPGKRESRYMHLFSGEVDTGAAAPEAAAPVADETLLARVEALENEVEELKQRLDSLLAHLGD

pLDDT: mean 78.85, std 16.5, range [43.12, 98.38]

Foldseek 3Di:
DPPQCPDPVHHQKDWADDDPPDPGTDIDGCPPDDDDNPDPDPPDDPPPVPVVVVVVVVVVVVVVVVVVVVVVVVVVVVVD

Radius of gyration: 21.36 Å; chains: 1; bounding box: 45×27×56 Å

InterPro domains:
  IPR007432 Protein of unknown function DUF480 [PTHR38768] (4-78)
  IPR036388 Winged helix-like DNA-binding domain superfamily [G3DSA:1.10.10.10] (1-39)
  IPR036390 Winged helix DNA-binding domain superfamily [SSF46785] (8-37)

Organism: NCBI:txid83655